Protein AF-A0A8S2SPX3-F1 (afdb_monomer)

Radius of gyration: 22.74 Å; Cα contacts (8 Å, |Δi|>4): 73; chains: 1; bounding box: 46×28×78 Å

Mean predicted aligned error: 11.63 Å

Organism: NCBI:txid392030

pLDDT: mean 77.68, std 11.37, range [49.06, 91.44]

Secondary structure (DSSP, 8-state):
-EEEEEE-TTSS-EEEEE---HHHHTTHHHHHHHHTTTS-----PPPSSPPPPSS-TT----SHHHHHHHTTTT-S--HHHHHHHHHHHHHTPPP---S-TTGGGS-------

Foldseek 3Di:
DWDDWDDDPPDRDIDTDDDDDPVPCVCVQVVVCVVVVNPDGDDDDDDPDDDDDPFDLPDDDDDPVVCVVQNPPNPPPGPVVVVVVVVCVVVVHDDPDCPDPCPPPPDPDPPPD

Structure (mmCIF, N/CA/C/O backbone):
data_AF-A0A8S2SPX3-F1
#
_entry.id   AF-A0A8S2SPX3-F1
#
loop_
_atom_site.group_PDB
_atom_site.id
_atom_site.type_symbol
_atom_site.label_atom_id
_atom_site.label_alt_id
_atom_site.label_comp_id
_atom_site.label_asym_id
_atom_site.label_entity_id
_atom_site.label_seq_id
_atom_site.pdbx_PDB_ins_code
_atom_site.Cartn_x
_atom_site.Cartn_y
_atom_site.Cartn_z
_atom_site.occupancy
_atom_site.B_iso_or_equiv
_atom_site.auth_seq_id
_atom_site.auth_comp_id
_atom_site.auth_asym_id
_atom_site.auth_atom_id
_atom_site.pdbx_PDB_model_num
ATOM 1 N N . ARG A 1 1 ? 5.704 -8.226 -5.018 1.00 82.56 1 ARG A N 1
ATOM 2 C CA . ARG A 1 1 ? 6.271 -9.566 -5.342 1.00 82.56 1 ARG A CA 1
ATOM 3 C C . ARG A 1 1 ? 6.768 -9.554 -6.781 1.00 82.56 1 ARG A C 1
ATOM 5 O O . ARG A 1 1 ? 6.034 -9.052 -7.621 1.00 82.56 1 ARG A O 1
ATOM 12 N N . VAL A 1 2 ? 7.957 -10.081 -7.078 1.00 87.12 2 VAL A N 1
ATOM 13 C CA . VAL A 1 2 ? 8.421 -10.226 -8.471 1.00 87.12 2 VAL A CA 1
ATOM 14 C C . VAL A 1 2 ? 7.750 -11.446 -9.102 1.00 87.12 2 VAL A C 1
ATOM 16 O O . VAL A 1 2 ? 7.625 -12.482 -8.450 1.00 87.12 2 VAL A O 1
ATOM 19 N N . LEU A 1 3 ? 7.233 -11.282 -10.318 1.00 86.94 3 LEU A N 1
ATOM 20 C CA . LEU A 1 3 ? 6.557 -12.333 -11.076 1.00 86.94 3 LEU A CA 1
ATOM 21 C C . LEU A 1 3 ? 7.497 -12.908 -12.130 1.00 86.94 3 LEU A C 1
ATOM 23 O O . LEU A 1 3 ? 7.729 -14.107 -12.110 1.00 86.94 3 LEU A O 1
ATOM 27 N N . ASN A 1 4 ? 8.057 -12.043 -12.980 1.00 88.62 4 ASN A N 1
ATOM 28 C CA . ASN A 1 4 ? 8.969 -12.417 -14.059 1.00 88.62 4 ASN A CA 1
ATOM 29 C C . ASN A 1 4 ? 10.125 -11.418 -14.150 1.00 88.62 4 ASN A C 1
ATOM 31 O O . ASN A 1 4 ? 9.945 -10.227 -13.877 1.00 88.62 4 ASN A O 1
ATOM 35 N N . GLU A 1 5 ? 11.276 -11.901 -14.600 1.00 90.31 5 GLU A N 1
ATOM 36 C CA . GLU A 1 5 ? 12.459 -11.106 -14.917 1.00 90.31 5 GLU A CA 1
ATOM 37 C C . GLU A 1 5 ? 12.963 -11.551 -16.290 1.00 90.31 5 GLU A C 1
ATOM 39 O O . GLU A 1 5 ? 13.487 -12.652 -16.427 1.00 90.31 5 GLU A O 1
ATOM 44 N N . ASP A 1 6 ? 12.780 -10.703 -17.302 1.00 90.81 6 ASP A N 1
ATOM 45 C CA . ASP A 1 6 ? 13.164 -10.999 -18.681 1.00 90.81 6 ASP A CA 1
ATOM 46 C C . ASP A 1 6 ? 14.257 -10.031 -19.143 1.00 90.81 6 ASP A C 1
ATOM 48 O O . ASP A 1 6 ? 14.181 -8.818 -18.921 1.00 90.81 6 ASP A O 1
ATOM 52 N N . MET A 1 7 ? 15.282 -10.547 -19.821 1.00 88.75 7 MET A N 1
ATOM 53 C CA . MET A 1 7 ? 16.286 -9.715 -20.484 1.00 88.75 7 MET A CA 1
ATOM 54 C C . MET A 1 7 ? 15.885 -9.510 -21.941 1.00 88.75 7 MET A C 1
ATOM 56 O O . MET A 1 7 ? 15.608 -10.468 -22.661 1.00 88.75 7 MET A O 1
ATOM 60 N N . LYS A 1 8 ? 15.871 -8.259 -22.403 1.00 87.44 8 LYS A N 1
ATOM 61 C CA . LYS A 1 8 ? 15.556 -7.971 -23.802 1.00 87.44 8 LYS A CA 1
ATOM 62 C C . LYS A 1 8 ? 16.780 -8.250 -24.673 1.00 87.44 8 LYS A C 1
ATOM 64 O O . LYS A 1 8 ? 17.717 -7.450 -24.696 1.00 87.44 8 LYS A O 1
ATOM 69 N N . GLU A 1 9 ? 16.748 -9.364 -25.402 1.00 82.75 9 GLU A N 1
ATOM 70 C CA . GLU A 1 9 ? 17.812 -9.773 -26.324 1.00 82.75 9 GLU A CA 1
ATOM 71 C C . GLU A 1 9 ? 18.201 -8.634 -27.283 1.00 82.75 9 GLU A C 1
ATOM 73 O O . GLU A 1 9 ? 17.351 -7.933 -27.838 1.00 82.75 9 GLU A O 1
ATOM 78 N N . GLY A 1 10 ? 19.508 -8.407 -27.435 1.00 82.81 10 GLY A N 1
ATOM 79 C CA . GLY A 1 10 ? 20.054 -7.308 -28.239 1.00 82.81 10 GLY A CA 1
ATOM 80 C C . GLY A 1 10 ? 20.156 -5.955 -27.520 1.00 82.81 10 GLY A C 1
ATOM 81 O O . GLY A 1 10 ? 20.673 -5.004 -28.100 1.00 82.81 10 GLY A O 1
ATOM 82 N N . THR A 1 11 ? 19.724 -5.851 -26.259 1.00 86.00 11 THR A N 1
ATOM 83 C CA . THR A 1 11 ? 19.933 -4.664 -25.411 1.00 86.00 11 THR A CA 1
ATOM 84 C C . THR A 1 11 ? 20.422 -5.061 -24.019 1.00 86.00 11 THR A C 1
ATOM 86 O O . THR A 1 11 ? 20.142 -6.155 -23.548 1.00 86.00 11 THR A O 1
ATOM 89 N N . SER A 1 12 ? 21.109 -4.162 -23.312 1.00 85.38 12 SER A N 1
ATOM 90 C CA . SER A 1 12 ? 21.505 -4.365 -21.907 1.00 85.38 12 SER A CA 1
ATOM 91 C C . SER A 1 12 ? 20.379 -4.019 -20.916 1.00 85.38 12 SER A C 1
ATOM 93 O O . SER A 1 12 ? 20.646 -3.538 -19.815 1.00 85.38 12 SER A O 1
ATOM 95 N N . ILE A 1 13 ? 19.117 -4.165 -21.333 1.00 88.06 13 ILE A N 1
ATOM 96 C CA . ILE A 1 13 ? 17.936 -3.746 -20.570 1.00 88.06 13 ILE A CA 1
ATOM 97 C C . ILE A 1 13 ? 17.252 -4.980 -19.981 1.00 88.06 13 ILE A C 1
ATOM 99 O O . ILE A 1 13 ? 16.935 -5.933 -20.696 1.00 88.06 13 ILE A O 1
ATOM 103 N N . PHE A 1 14 ? 16.966 -4.907 -18.684 1.00 88.88 14 PHE A N 1
ATOM 104 C CA . PHE A 1 14 ? 16.170 -5.890 -17.958 1.00 88.88 14 PHE A CA 1
ATOM 105 C C . PHE A 1 14 ? 14.748 -5.367 -17.759 1.00 88.88 14 PHE A C 1
ATOM 107 O O . PHE A 1 14 ? 14.547 -4.213 -17.374 1.00 88.88 14 PHE A O 1
ATOM 114 N N . ILE A 1 15 ? 13.761 -6.219 -18.015 1.00 89.81 15 ILE A N 1
ATOM 115 C CA . ILE A 1 15 ? 12.346 -5.950 -17.782 1.00 89.81 15 ILE A CA 1
ATOM 116 C C . ILE A 1 15 ? 11.909 -6.810 -16.601 1.00 89.81 15 ILE A C 1
ATOM 118 O O . ILE A 1 15 ? 11.807 -8.030 -16.696 1.00 89.81 15 ILE A O 1
ATOM 122 N N . VAL A 1 16 ? 11.634 -6.154 -15.477 1.00 90.19 16 VAL A N 1
ATOM 123 C CA . VAL A 1 16 ? 11.141 -6.809 -14.264 1.00 90.19 16 VAL A CA 1
ATOM 124 C C . VAL A 1 16 ? 9.641 -6.571 -14.156 1.00 90.19 16 VAL A C 1
ATOM 126 O O . VAL A 1 16 ? 9.186 -5.432 -14.037 1.00 90.19 16 VAL A O 1
ATOM 129 N N . THR A 1 17 ? 8.866 -7.650 -14.170 1.00 89.44 17 THR A N 1
ATOM 130 C CA . THR A 1 17 ? 7.419 -7.615 -13.952 1.00 89.44 17 THR A CA 1
ATOM 131 C C . THR A 1 17 ? 7.130 -7.987 -12.506 1.00 89.44 17 THR A C 1
ATOM 133 O O . THR A 1 17 ? 7.393 -9.111 -12.080 1.00 89.44 17 THR A O 1
ATOM 136 N N . ALA A 1 18 ? 6.550 -7.064 -11.741 1.00 88.75 18 ALA A N 1
ATOM 137 C CA . ALA A 1 18 ? 6.236 -7.264 -10.331 1.00 88.75 18 ALA A CA 1
ATOM 138 C C . ALA A 1 18 ? 4.806 -6.822 -9.995 1.00 88.75 18 ALA A C 1
ATOM 140 O O . ALA A 1 18 ? 4.266 -5.888 -10.585 1.00 88.75 18 ALA A O 1
ATOM 141 N N . ALA A 1 19 ? 4.196 -7.496 -9.022 1.00 87.62 19 ALA A N 1
ATOM 142 C CA . ALA A 1 19 ? 2.952 -7.074 -8.395 1.00 87.62 19 ALA A CA 1
ATOM 143 C C . ALA A 1 19 ? 3.241 -6.014 -7.321 1.00 87.62 19 ALA A C 1
ATOM 145 O O . ALA A 1 19 ? 4.062 -6.248 -6.421 1.00 87.62 19 ALA A O 1
ATOM 146 N N . LEU A 1 20 ? 2.547 -4.878 -7.426 1.00 86.44 20 LEU A N 1
ATOM 147 C CA . LEU A 1 20 ? 2.624 -3.733 -6.521 1.00 86.44 20 LEU A CA 1
ATOM 148 C C . LEU A 1 20 ? 1.203 -3.344 -6.066 1.00 86.44 20 LEU A C 1
ATOM 150 O O . LEU A 1 20 ? 0.348 -3.120 -6.928 1.00 86.44 20 LEU A O 1
ATOM 154 N N . PRO A 1 21 ? 0.931 -3.239 -4.750 1.00 86.38 21 PRO A N 1
ATOM 155 C CA . PRO A 1 21 ? -0.353 -2.756 -4.251 1.00 86.38 21 PRO A CA 1
ATOM 156 C C . PRO A 1 21 ? -0.637 -1.324 -4.714 1.00 86.38 21 PRO A C 1
ATOM 158 O O . PRO A 1 21 ? 0.206 -0.438 -4.585 1.00 86.38 21 PRO A O 1
ATOM 161 N N . VAL A 1 22 ? -1.857 -1.067 -5.196 1.00 85.00 22 VAL A N 1
ATOM 162 C CA . VAL A 1 22 ? -2.250 0.269 -5.688 1.00 85.00 22 VAL A CA 1
ATOM 163 C C . VAL A 1 22 ? -2.136 1.326 -4.589 1.00 85.00 22 VAL A C 1
ATOM 165 O O . VAL A 1 22 ? -1.680 2.435 -4.863 1.00 85.00 22 VAL A O 1
ATOM 168 N N . ALA A 1 23 ? -2.478 0.974 -3.346 1.00 83.31 23 ALA A N 1
ATOM 169 C CA . ALA A 1 23 ? -2.387 1.876 -2.197 1.00 83.31 23 ALA A CA 1
ATOM 170 C C . ALA A 1 23 ? -0.963 2.424 -1.970 1.00 83.31 23 ALA A C 1
ATOM 172 O O . ALA A 1 23 ? -0.818 3.564 -1.543 1.00 83.31 23 ALA A O 1
ATOM 173 N N . GLU A 1 24 ? 0.070 1.648 -2.310 1.00 82.75 24 GLU A N 1
ATOM 174 C CA . GLU A 1 24 ? 1.488 2.005 -2.140 1.00 82.75 24 GLU A CA 1
ATOM 175 C C . GLU A 1 24 ? 2.148 2.483 -3.445 1.00 82.75 24 GLU A C 1
ATOM 177 O O . GLU A 1 24 ? 3.307 2.884 -3.458 1.00 82.75 24 GLU A O 1
ATOM 182 N N . SER A 1 25 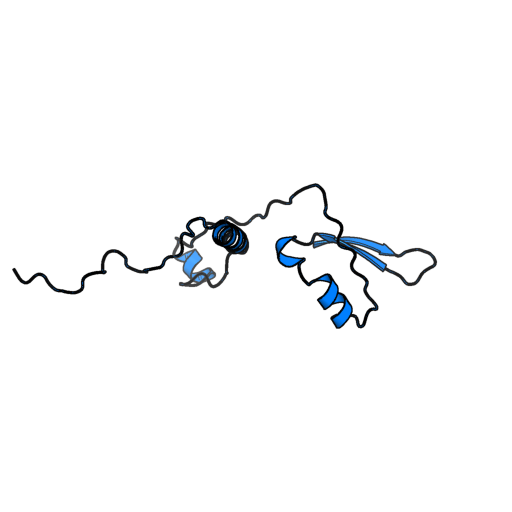? 1.421 2.450 -4.565 1.00 85.12 25 SER A N 1
ATOM 183 C CA . SER A 1 25 ? 1.952 2.816 -5.885 1.00 85.12 25 SER A CA 1
ATOM 184 C C . SER A 1 25 ? 2.060 4.327 -6.115 1.00 85.12 25 SER A C 1
ATOM 186 O O . SER A 1 25 ? 2.788 4.774 -7.006 1.00 85.12 25 SER A O 1
ATOM 188 N N . PH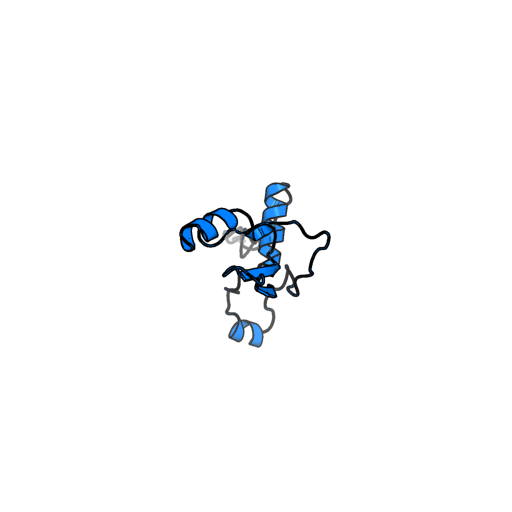E A 1 26 ? 1.356 5.129 -5.315 1.00 85.44 26 PHE A N 1
ATOM 189 C CA . PHE A 1 26 ? 1.381 6.584 -5.423 1.00 85.44 26 PHE A CA 1
ATOM 190 C C . PHE A 1 26 ? 2.773 7.114 -5.058 1.00 85.44 26 PHE A C 1
ATOM 192 O O . PHE A 1 26 ? 3.282 6.843 -3.979 1.00 85.44 26 PHE A O 1
ATOM 199 N N . GLY A 1 27 ? 3.409 7.850 -5.972 1.00 87.06 27 GLY A N 1
ATOM 200 C CA . GLY A 1 27 ? 4.768 8.378 -5.779 1.00 87.06 27 GLY A CA 1
ATOM 201 C C . GLY A 1 27 ? 5.901 7.384 -6.073 1.00 87.06 27 GLY A C 1
ATOM 202 O O . GLY A 1 27 ? 7.030 7.808 -6.312 1.00 87.06 27 GLY A O 1
ATOM 203 N N . PHE A 1 28 ? 5.609 6.081 -6.189 1.00 88.88 28 PHE A N 1
ATOM 204 C CA . PHE A 1 28 ? 6.619 5.045 -6.447 1.00 88.88 28 PHE A CA 1
ATOM 205 C C . PHE A 1 28 ? 7.456 5.322 -7.704 1.00 88.88 28 PHE A C 1
ATOM 207 O O . PHE A 1 28 ? 8.678 5.175 -7.701 1.00 88.88 28 PHE A O 1
ATOM 214 N N . ALA A 1 29 ? 6.806 5.755 -8.789 1.00 88.00 29 ALA A N 1
ATOM 215 C CA . ALA A 1 29 ? 7.488 5.998 -10.055 1.00 88.00 29 ALA A CA 1
ATOM 216 C C . ALA A 1 29 ? 8.521 7.135 -9.975 1.00 88.00 29 ALA A C 1
ATOM 218 O O . ALA A 1 29 ? 9.552 7.090 -10.644 1.00 88.00 29 ALA A O 1
ATOM 219 N N . GLU A 1 30 ? 8.248 8.155 -9.166 1.00 88.19 30 GLU A N 1
ATOM 220 C CA . GLU A 1 30 ? 9.154 9.281 -8.961 1.00 88.19 30 GLU A CA 1
ATOM 221 C C . GLU A 1 30 ? 10.305 8.897 -8.030 1.00 88.19 30 GLU A C 1
ATOM 223 O O . GLU A 1 30 ? 11.469 9.134 -8.356 1.00 88.19 30 GLU A O 1
ATOM 228 N N . GLU A 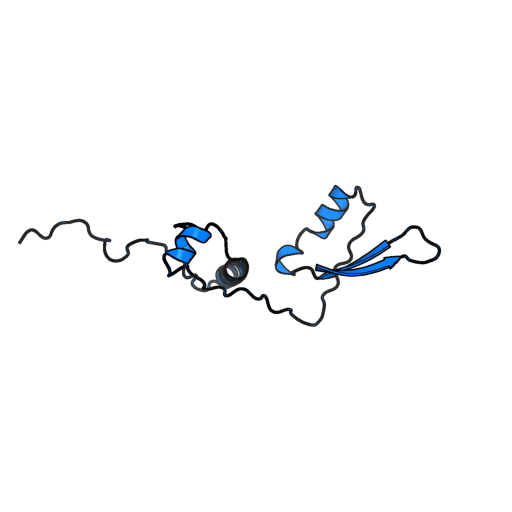1 31 ? 10.000 8.218 -6.921 1.00 90.06 31 GLU A N 1
ATOM 229 C CA . GLU A 1 31 ? 11.017 7.730 -5.990 1.00 90.06 31 GLU A CA 1
ATOM 230 C C . GLU A 1 31 ? 12.011 6.783 -6.658 1.00 90.06 31 GLU A C 1
ATOM 232 O O . GLU A 1 31 ? 13.217 6.887 -6.432 1.00 90.06 31 GLU A O 1
ATOM 237 N N . MET A 1 32 ? 11.520 5.869 -7.494 1.00 89.69 32 MET A N 1
ATOM 238 C CA . MET A 1 32 ? 12.361 4.889 -8.169 1.00 89.69 32 MET A CA 1
ATOM 239 C C . MET A 1 32 ? 13.263 5.553 -9.217 1.00 89.69 32 MET A C 1
ATOM 241 O O . MET A 1 32 ? 14.458 5.261 -9.251 1.00 89.69 32 MET A O 1
ATOM 245 N N . ARG A 1 33 ? 12.756 6.537 -9.977 1.00 88.69 33 ARG A N 1
ATOM 246 C CA . ARG A 1 33 ? 13.600 7.351 -10.870 1.00 88.69 33 ARG A CA 1
ATOM 247 C C . ARG A 1 33 ? 14.652 8.139 -10.099 1.00 88.69 33 ARG A C 1
ATOM 249 O O . ARG A 1 33 ? 15.797 8.186 -10.535 1.00 88.69 33 ARG A O 1
ATOM 256 N N . LYS A 1 34 ? 14.291 8.729 -8.955 1.00 91.44 34 LYS A N 1
ATOM 257 C CA . LYS A 1 34 ? 15.223 9.495 -8.118 1.00 91.44 34 LYS A CA 1
ATOM 258 C C . LYS A 1 34 ? 16.319 8.607 -7.523 1.00 91.44 34 LYS A C 1
ATOM 260 O O . LYS A 1 34 ? 17.481 8.992 -7.548 1.00 91.44 34 LYS A O 1
ATOM 265 N N . LYS A 1 35 ? 15.967 7.417 -7.025 1.00 90.88 35 LYS A N 1
ATOM 266 C CA . LYS A 1 35 ? 16.921 6.446 -6.458 1.00 90.88 35 LYS A CA 1
ATOM 267 C C . LYS A 1 35 ? 17.833 5.829 -7.518 1.00 90.88 35 LYS A C 1
ATOM 269 O O . LYS A 1 35 ? 19.003 5.602 -7.243 1.00 90.88 35 LYS A O 1
ATOM 274 N N . ALA A 1 36 ? 17.311 5.573 -8.715 1.00 87.81 36 ALA A N 1
ATOM 275 C CA . ALA A 1 36 ? 18.065 4.982 -9.819 1.00 87.81 36 ALA A CA 1
ATOM 276 C C . AL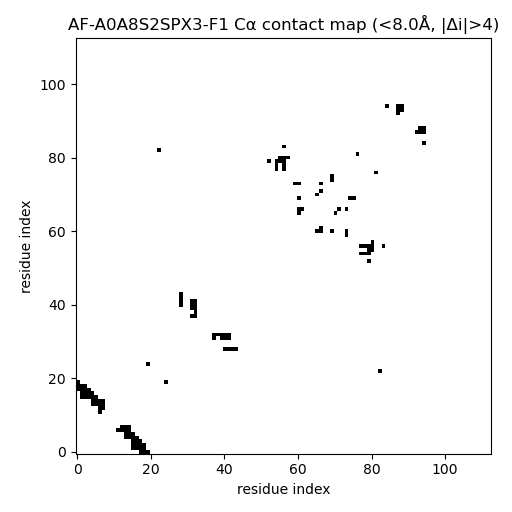A A 1 36 ? 18.725 6.024 -10.742 1.00 87.81 36 ALA A C 1
ATOM 278 O O . ALA A 1 36 ? 19.190 5.659 -11.821 1.00 87.81 36 ALA A O 1
ATOM 279 N N . SER A 1 37 ? 18.722 7.314 -10.379 1.00 86.50 37 SER A N 1
ATOM 280 C CA . SER A 1 37 ? 19.220 8.417 -11.220 1.00 86.50 37 SER A CA 1
ATOM 281 C C . SER A 1 37 ? 18.673 8.394 -12.661 1.00 86.50 37 SER A C 1
ATOM 283 O O . SER A 1 37 ? 19.366 8.757 -13.606 1.00 86.50 37 SER A O 1
ATOM 285 N N . GLY A 1 38 ? 17.432 7.930 -12.840 1.00 80.56 38 GLY A N 1
ATOM 286 C CA . GLY A 1 38 ? 16.761 7.806 -14.138 1.00 80.56 38 GLY A CA 1
ATOM 287 C C . GLY A 1 38 ? 17.092 6.551 -14.958 1.00 80.56 38 GLY A C 1
ATOM 288 O O . GLY A 1 38 ? 16.497 6.372 -16.017 1.00 80.56 38 GLY A O 1
ATOM 289 N N . LEU A 1 39 ? 17.973 5.661 -14.485 1.00 84.88 39 LEU A N 1
ATOM 290 C CA . LEU A 1 39 ? 18.320 4.413 -15.188 1.00 84.88 39 LEU A CA 1
ATOM 291 C C . LEU A 1 39 ? 17.177 3.392 -15.191 1.00 84.88 39 LEU A C 1
ATOM 293 O O . LEU A 1 39 ? 17.073 2.572 -16.099 1.00 84.88 39 LEU A O 1
ATOM 297 N N . ALA A 1 40 ? 16.313 3.449 -14.179 1.00 86.69 40 ALA A N 1
ATOM 298 C CA . ALA A 1 40 ? 15.129 2.615 -14.087 1.00 86.69 40 ALA A CA 1
ATOM 299 C C . ALA A 1 40 ? 13.881 3.441 -14.423 1.00 86.69 40 ALA A C 1
ATOM 301 O O . ALA A 1 40 ? 13.623 4.488 -13.821 1.00 86.69 40 ALA A O 1
ATOM 302 N N . SER A 1 41 ? 13.104 2.959 -15.395 1.00 86.31 41 SER A N 1
ATOM 303 C CA . SER A 1 41 ? 11.841 3.571 -15.810 1.00 86.31 41 SER A CA 1
ATOM 304 C C . SER A 1 41 ? 10.678 2.643 -15.451 1.00 86.31 41 SER A C 1
ATOM 306 O O . SER A 1 41 ? 10.431 1.666 -16.159 1.00 86.31 41 SER A O 1
ATOM 308 N N . PRO A 1 42 ? 9.964 2.906 -14.344 1.00 89.00 42 PRO A N 1
ATOM 309 C CA . PRO A 1 42 ? 8.806 2.115 -13.961 1.00 89.00 42 PRO A CA 1
ATOM 310 C C . PRO A 1 42 ? 7.606 2.484 -14.834 1.00 89.00 42 PRO A C 1
ATOM 312 O O . PRO A 1 42 ? 7.239 3.658 -14.940 1.00 89.00 42 PRO A O 1
ATOM 315 N N . GLN A 1 43 ? 6.951 1.471 -15.396 1.00 86.94 43 GLN A N 1
ATOM 316 C CA . GLN A 1 43 ? 5.650 1.610 -16.039 1.00 86.94 43 GLN A CA 1
ATOM 317 C C . GLN A 1 43 ? 4.588 0.956 -15.154 1.00 86.94 43 GLN A C 1
ATOM 319 O O . GLN A 1 43 ? 4.592 -0.254 -14.944 1.00 86.94 43 GLN A O 1
ATOM 324 N N . LEU A 1 44 ? 3.673 1.770 -14.628 1.00 86.12 44 LEU A N 1
ATOM 325 C CA . LEU A 1 44 ? 2.553 1.291 -13.824 1.00 86.12 44 LEU A CA 1
ATOM 326 C C . LEU A 1 44 ? 1.369 0.997 -14.749 1.00 86.12 44 LEU A C 1
ATOM 328 O O . LEU A 1 44 ? 0.683 1.911 -15.201 1.00 86.12 44 LEU A O 1
ATOM 332 N N . SER A 1 45 ? 1.133 -0.280 -15.041 1.00 81.44 45 SER A N 1
ATOM 333 C CA . SER A 1 45 ? -0.086 -0.746 -15.705 1.00 81.44 45 SER A CA 1
ATOM 334 C C . SER A 1 45 ? -1.007 -1.398 -14.680 1.00 81.44 45 SER A C 1
ATOM 336 O O . SER A 1 45 ? -0.607 -2.353 -14.011 1.00 81.44 45 SER A O 1
ATOM 338 N N . GLY A 1 46 ? -2.242 -0.909 -14.565 1.00 73.31 46 GLY A N 1
ATOM 339 C CA . GLY A 1 46 ? -3.250 -1.556 -13.731 1.00 73.31 46 GLY A CA 1
ATOM 340 C C . GLY A 1 46 ? -3.559 -2.954 -14.263 1.00 73.31 46 GLY A C 1
ATOM 341 O O . GLY A 1 46 ? -3.971 -3.097 -15.414 1.00 73.31 46 GLY A O 1
ATOM 342 N N . LYS A 1 47 ? -3.357 -3.985 -13.438 1.00 68.88 47 LYS A N 1
ATOM 343 C CA . LYS A 1 47 ? -3.903 -5.316 -13.724 1.00 68.88 47 LYS A CA 1
ATOM 344 C C . LYS A 1 47 ? -5.413 -5.311 -13.472 1.00 68.88 47 LYS A C 1
ATOM 346 O O . LYS A 1 47 ? -5.901 -4.600 -12.602 1.00 68.88 47 LYS A O 1
ATOM 351 N N . THR A 1 48 ? -6.146 -6.121 -14.230 1.00 65.25 48 THR A N 1
ATOM 352 C CA . THR A 1 48 ? -7.617 -6.190 -14.178 1.00 65.25 48 THR A CA 1
ATOM 353 C C . THR A 1 48 ? -8.159 -6.904 -12.932 1.00 65.25 48 THR A C 1
ATOM 355 O O . THR A 1 48 ? -9.340 -6.767 -12.628 1.00 65.25 48 THR A O 1
ATOM 358 N N . TYR A 1 49 ? -7.330 -7.663 -12.208 1.00 77.50 49 TYR A N 1
ATOM 359 C CA . TYR A 1 49 ? -7.751 -8.451 -11.046 1.00 77.50 49 TYR A CA 1
ATOM 360 C C . TYR A 1 49 ? -7.129 -7.946 -9.737 1.00 77.50 49 TYR A C 1
ATOM 362 O O . TYR A 1 49 ? -6.072 -7.314 -9.735 1.00 77.50 49 TYR A O 1
ATOM 370 N N . TRP A 1 50 ? -7.799 -8.258 -8.627 1.00 82.06 50 TRP A N 1
ATOM 371 C CA . TRP A 1 50 ? -7.355 -7.970 -7.263 1.00 82.06 50 TRP A CA 1
ATOM 372 C C . TRP A 1 50 ? -6.765 -9.231 -6.632 1.00 82.06 50 TRP A C 1
ATOM 374 O O . TRP A 1 50 ? -7.273 -10.329 -6.855 1.00 82.06 50 TRP A O 1
ATOM 384 N N . GLU A 1 51 ? -5.710 -9.074 -5.838 1.00 81.69 51 GLU A N 1
ATOM 385 C CA . GLU A 1 51 ? -5.131 -10.158 -5.040 1.00 81.69 51 GLU A CA 1
ATOM 386 C C . GLU A 1 51 ? -5.654 -10.072 -3.601 1.00 81.69 51 GLU A C 1
ATOM 388 O O . GLU A 1 51 ? -5.792 -8.979 -3.045 1.00 81.69 51 GLU A O 1
ATOM 393 N N . ILE A 1 52 ? -5.973 -11.226 -3.011 1.00 82.88 52 ILE A N 1
ATOM 394 C CA . ILE A 1 52 ? -6.443 -11.318 -1.627 1.00 82.88 52 ILE A CA 1
ATOM 395 C C . ILE A 1 52 ? -5.226 -11.228 -0.707 1.00 82.88 52 ILE A C 1
ATOM 397 O O . ILE A 1 52 ? -4.248 -11.951 -0.885 1.00 82.88 52 ILE A O 1
ATOM 401 N N . ILE A 1 53 ? -5.290 -10.334 0.276 1.00 81.44 53 ILE A N 1
ATOM 402 C CA . ILE A 1 53 ? -4.291 -10.249 1.341 1.00 81.44 53 ILE A CA 1
ATOM 403 C C . ILE A 1 53 ? -4.696 -11.258 2.421 1.00 81.44 53 ILE A C 1
ATOM 405 O O . ILE A 1 53 ? -5.801 -11.170 2.950 1.00 81.44 53 ILE A O 1
ATOM 409 N N . GLU A 1 54 ? -3.808 -12.190 2.766 1.00 78.88 54 GLU A N 1
ATOM 410 C CA . GLU A 1 54 ? -4.002 -13.189 3.833 1.00 78.88 54 GLU A CA 1
ATOM 411 C C . GLU A 1 54 ? -3.808 -12.572 5.231 1.00 78.88 54 GLU A C 1
ATOM 413 O O . GLU A 1 54 ? -3.025 -13.047 6.048 1.00 78.88 54 GLU A O 1
ATOM 418 N N . LEU A 1 55 ? -4.470 -11.447 5.496 1.00 79.31 55 LEU A N 1
ATOM 419 C CA . LEU A 1 55 ? -4.386 -10.743 6.769 1.00 79.31 55 LEU A CA 1
ATOM 420 C C . LEU A 1 55 ? -5.788 -10.283 7.162 1.00 79.31 55 LEU A C 1
ATOM 422 O O . LEU A 1 55 ? -6.415 -9.522 6.423 1.00 79.31 55 LEU A O 1
ATOM 426 N N . ASP A 1 56 ? -6.276 -10.737 8.314 1.00 80.06 56 ASP A N 1
ATOM 427 C CA . ASP A 1 56 ? -7.578 -10.315 8.830 1.00 80.06 56 ASP A CA 1
ATOM 428 C C . ASP A 1 56 ? -7.493 -8.865 9.337 1.00 80.06 56 ASP A C 1
ATOM 430 O O . ASP A 1 56 ? -6.752 -8.620 10.287 1.00 80.06 56 ASP A O 1
ATOM 434 N N . PRO A 1 57 ? -8.235 -7.894 8.766 1.00 78.75 57 PRO A N 1
ATOM 435 C CA . PRO A 1 57 ? -8.224 -6.495 9.203 1.00 78.75 57 PRO A CA 1
ATOM 436 C C . PRO A 1 57 ? -8.642 -6.261 10.665 1.00 78.75 57 PRO A C 1
ATOM 438 O O . PRO A 1 57 ? -8.374 -5.181 11.196 1.00 78.75 57 PRO A O 1
ATOM 441 N N . PHE A 1 58 ? -9.319 -7.219 11.305 1.00 75.12 58 PHE A N 1
ATOM 442 C CA . PHE A 1 58 ? -9.859 -7.085 12.664 1.00 75.12 58 PHE A CA 1
ATOM 443 C C . PHE A 1 58 ? -9.131 -7.930 13.709 1.00 75.12 58 PHE A C 1
ATOM 445 O O . PHE A 1 58 ? -9.572 -7.973 14.855 1.00 75.12 58 PHE A O 1
ATOM 452 N N . TRP A 1 59 ? -8.012 -8.557 13.347 1.00 74.69 59 TRP A N 1
ATOM 453 C CA . TRP A 1 59 ? -7.255 -9.381 14.279 1.00 74.69 59 TRP A CA 1
ATOM 454 C C . TRP A 1 59 ? -6.730 -8.558 15.469 1.00 74.69 59 TRP A C 1
ATOM 456 O O . TRP A 1 59 ? -6.046 -7.545 15.289 1.00 74.69 59 TRP A O 1
ATOM 466 N N . GLU A 1 60 ? -7.061 -9.005 16.679 1.00 70.62 60 GLU A N 1
ATOM 467 C CA . GLU A 1 60 ? -6.522 -8.523 17.953 1.00 70.62 60 GLU A CA 1
ATOM 468 C C . GLU A 1 60 ? -6.004 -9.751 18.726 1.00 70.62 60 GLU A C 1
ATOM 470 O O . GLU A 1 60 ? -6.707 -10.766 18.743 1.00 70.62 60 GLU A O 1
ATOM 475 N N . PRO A 1 61 ? -4.807 -9.700 19.347 1.00 71.44 61 PRO A N 1
ATOM 476 C CA . PRO A 1 61 ? -4.300 -10.813 20.148 1.00 71.44 61 PRO A CA 1
ATOM 477 C C . PRO A 1 61 ? -5.231 -11.047 21.342 1.00 71.44 61 PRO A C 1
ATOM 479 O O . PRO A 1 61 ? -5.607 -10.099 22.0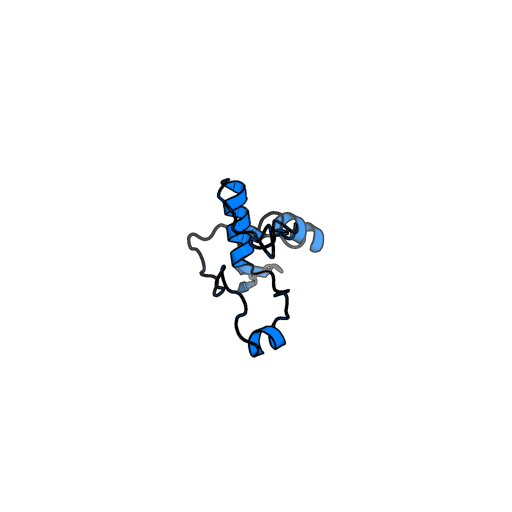37 1.00 71.44 61 PRO A O 1
ATOM 482 N N . GLN A 1 62 ? -5.632 -12.300 21.565 1.00 72.88 62 GLN A N 1
ATOM 483 C CA . GLN A 1 62 ? -6.532 -12.669 22.667 1.00 72.88 62 GLN A CA 1
ATOM 484 C C . GLN A 1 62 ? -5.877 -13.624 23.663 1.00 72.88 62 GLN A C 1
ATOM 486 O O . GLN A 1 62 ? -6.307 -13.683 24.816 1.00 72.88 62 GLN A O 1
ATOM 491 N N . THR A 1 63 ? -4.849 -14.363 23.245 1.00 77.69 63 THR A N 1
ATOM 492 C CA . THR A 1 63 ? -4.197 -15.380 24.077 1.00 77.69 63 THR A CA 1
ATOM 493 C C . THR A 1 63 ? -2.879 -14.892 24.672 1.00 77.69 63 THR A C 1
ATOM 495 O O . THR A 1 63 ? -2.167 -14.080 24.086 1.00 77.69 63 THR A O 1
ATOM 498 N N . GLU A 1 64 ? -2.534 -15.414 25.849 1.00 70.50 64 GLU A N 1
ATOM 499 C CA . GLU A 1 64 ? -1.315 -15.056 26.591 1.00 70.50 64 GLU A CA 1
ATOM 500 C C . GLU A 1 64 ? -0.032 -15.368 25.789 1.00 70.50 64 GLU A C 1
ATOM 502 O O . GLU A 1 64 ? 0.945 -14.624 25.847 1.00 70.50 64 GLU A O 1
ATOM 507 N N . GLU A 1 65 ? -0.071 -16.415 24.957 1.00 72.88 65 GLU A N 1
ATOM 508 C CA . GLU A 1 65 ? 1.007 -16.785 24.032 1.00 72.88 65 GLU A CA 1
ATOM 509 C C . GLU A 1 65 ? 1.153 -15.782 22.872 1.00 72.88 65 GLU A C 1
ATOM 511 O O . GLU A 1 65 ? 2.269 -15.394 22.520 1.00 72.88 65 GLU A O 1
ATOM 516 N N . GLU A 1 66 ? 0.041 -15.299 22.305 1.00 68.75 66 GLU A N 1
ATOM 517 C CA . GLU A 1 66 ? 0.049 -14.251 21.276 1.00 68.75 66 GLU A CA 1
ATOM 518 C C . GLU A 1 66 ? 0.539 -12.912 21.838 1.00 68.75 66 GLU A C 1
ATOM 520 O O . GLU A 1 66 ? 1.279 -12.202 21.161 1.00 68.75 66 GLU A O 1
ATOM 525 N N . PHE A 1 67 ? 0.198 -12.577 23.084 1.00 67.06 67 PHE A N 1
ATOM 526 C CA . PHE A 1 67 ? 0.726 -11.384 23.749 1.00 67.06 67 PHE A CA 1
ATOM 527 C C . PHE A 1 67 ? 2.241 -11.451 23.950 1.00 67.06 67 PHE A C 1
ATOM 529 O O . PHE A 1 67 ? 2.927 -10.443 23.776 1.00 67.06 67 PHE A O 1
ATOM 536 N N . LEU A 1 68 ? 2.786 -12.630 24.265 1.00 69.25 68 LEU A N 1
ATOM 537 C CA . LEU A 1 68 ? 4.231 -12.815 24.401 1.00 69.25 68 LEU A CA 1
ATOM 538 C C . L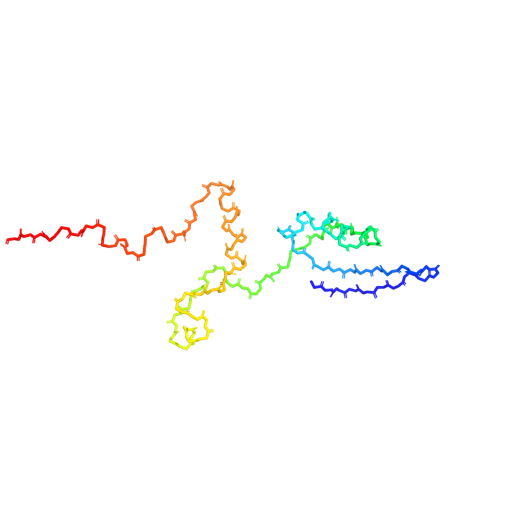EU A 1 68 ? 4.956 -12.683 23.050 1.00 69.25 68 LEU A C 1
ATOM 540 O O . LEU A 1 68 ? 6.068 -12.159 22.995 1.00 69.25 68 LEU A O 1
ATOM 544 N N . HIS A 1 69 ? 4.322 -13.130 21.962 1.00 66.44 69 HIS A N 1
ATOM 545 C CA . HIS A 1 69 ? 4.880 -13.072 20.608 1.00 66.44 69 HIS A CA 1
ATOM 546 C C . HIS A 1 69 ? 4.738 -11.705 19.920 1.00 66.44 69 HIS A C 1
ATOM 548 O O . HIS A 1 69 ? 5.648 -11.299 19.196 1.00 66.44 69 HIS A O 1
ATOM 554 N N . PHE A 1 70 ? 3.616 -11.006 20.114 1.00 62.16 70 PHE A N 1
ATOM 555 C CA . PHE A 1 70 ? 3.271 -9.770 19.396 1.00 62.16 70 PHE A CA 1
ATOM 556 C C . PHE A 1 70 ? 3.281 -8.507 20.273 1.00 62.16 70 PHE A C 1
ATOM 558 O O . PHE A 1 70 ? 3.129 -7.406 19.740 1.00 62.16 70 PHE A O 1
ATOM 565 N N . GLY A 1 71 ? 3.505 -8.654 21.583 1.00 61.00 71 GLY A N 1
ATOM 566 C CA . GLY A 1 71 ? 3.515 -7.565 22.557 1.00 61.00 71 GLY A CA 1
ATOM 567 C C . GLY A 1 71 ? 2.123 -7.191 23.082 1.00 61.00 71 GLY A C 1
ATOM 568 O O . GLY A 1 71 ? 1.094 -7.484 22.478 1.00 61.00 71 GLY A O 1
ATOM 569 N N . GLU A 1 72 ? 2.095 -6.507 24.231 1.00 54.41 72 GLU A N 1
ATOM 570 C CA . GLU A 1 72 ? 0.869 -6.054 24.922 1.00 54.41 72 GLU A CA 1
ATOM 571 C C . GLU A 1 72 ? 0.087 -5.001 24.112 1.00 54.41 72 GLU A C 1
ATOM 573 O O . GLU A 1 72 ? -1.136 -4.880 24.195 1.00 54.41 72 GLU A O 1
ATOM 578 N N . LYS A 1 73 ? 0.805 -4.262 23.265 1.00 53.56 73 LYS A N 1
ATOM 579 C CA . LYS A 1 73 ? 0.260 -3.482 22.160 1.00 53.56 73 LYS A CA 1
ATOM 580 C C . LYS A 1 73 ? 0.781 -4.163 20.914 1.00 53.56 73 LYS A C 1
ATOM 582 O O . LYS A 1 73 ? 1.990 -4.262 20.759 1.00 53.56 73 LYS A O 1
ATOM 587 N N . ALA A 1 74 ? -0.109 -4.659 20.064 1.00 54.34 74 ALA A N 1
ATOM 588 C CA . ALA A 1 74 ? 0.272 -5.209 18.773 1.00 54.34 74 ALA A CA 1
ATOM 589 C C . ALA A 1 74 ? 0.998 -4.119 17.961 1.00 54.34 74 ALA A C 1
ATOM 591 O O . ALA A 1 74 ? 0.368 -3.340 17.248 1.00 54.34 74 ALA A O 1
ATOM 592 N N . ASP A 1 75 ? 2.323 -4.039 18.092 1.00 50.00 75 ASP A N 1
ATOM 593 C CA . ASP A 1 75 ? 3.167 -3.061 17.395 1.00 50.00 75 ASP A CA 1
ATOM 594 C C . ASP A 1 75 ? 3.180 -3.321 15.877 1.00 50.00 75 ASP A C 1
ATOM 596 O O . ASP A 1 75 ? 3.608 -2.484 15.078 1.00 50.00 75 ASP A O 1
ATOM 600 N N . PHE A 1 76 ? 2.642 -4.466 15.447 1.00 58.28 76 PHE A N 1
ATOM 601 C CA . PHE A 1 76 ? 2.313 -4.72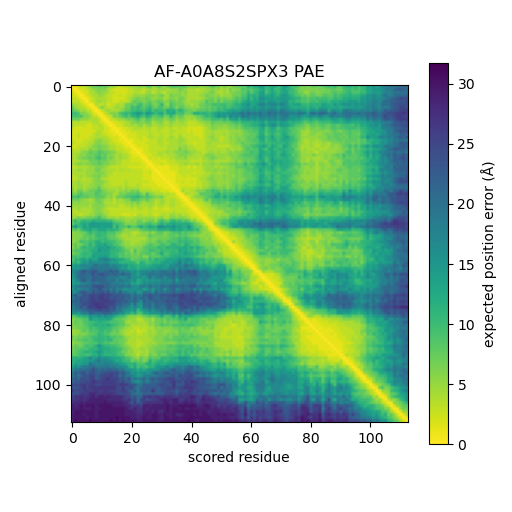9 14.056 1.00 58.28 76 PHE A CA 1
ATOM 602 C C . PHE A 1 76 ? 1.040 -3.982 13.644 1.00 58.28 76 PHE A C 1
ATOM 604 O O . PHE A 1 76 ? -0.081 -4.475 13.775 1.00 58.28 76 PHE A O 1
ATOM 611 N N . GLU A 1 77 ? 1.221 -2.791 13.065 1.00 65.06 77 GLU A N 1
ATOM 612 C CA . GLU A 1 77 ? 0.153 -2.098 12.346 1.00 65.06 77 GLU A CA 1
ATOM 613 C C . GLU A 1 77 ? -0.355 -3.000 11.208 1.00 65.06 77 GLU A C 1
ATOM 615 O O . GLU A 1 77 ? 0.324 -3.255 10.208 1.00 65.06 77 GLU A O 1
ATOM 620 N N . ASN A 1 78 ? -1.573 -3.510 11.370 1.00 77.19 78 ASN A N 1
ATOM 621 C CA . ASN A 1 78 ? -2.211 -4.367 10.388 1.00 77.19 78 ASN A CA 1
ATOM 622 C C . ASN A 1 78 ? -2.447 -3.590 9.080 1.00 77.19 78 ASN A C 1
ATOM 624 O O . ASN A 1 78 ? -3.284 -2.684 9.012 1.00 77.19 78 ASN A O 1
ATOM 628 N N . ARG A 1 79 ? -1.717 -3.963 8.020 1.00 79.19 79 ARG A N 1
ATOM 629 C CA . ARG A 1 79 ? -1.784 -3.296 6.706 1.00 79.19 79 ARG A CA 1
ATOM 630 C C . ARG A 1 79 ? -3.199 -3.285 6.129 1.00 79.19 79 ARG A C 1
ATOM 632 O O . ARG A 1 79 ? -3.621 -2.280 5.561 1.00 79.19 79 ARG A O 1
ATOM 639 N N . ALA A 1 80 ? -3.951 -4.370 6.314 1.00 82.25 80 ALA A N 1
ATOM 640 C CA . ALA A 1 80 ? -5.322 -4.468 5.829 1.00 82.25 80 ALA A CA 1
ATOM 641 C C . ALA A 1 80 ? -6.257 -3.512 6.594 1.00 82.25 80 ALA A C 1
ATOM 643 O O . ALA A 1 80 ? -7.067 -2.811 5.979 1.00 82.25 80 ALA A O 1
ATOM 644 N N . LYS A 1 81 ? -6.079 -3.394 7.919 1.00 83.31 81 LYS A N 1
ATOM 645 C CA . LYS A 1 81 ? -6.801 -2.424 8.763 1.00 83.31 81 LYS A CA 1
ATOM 646 C C . LYS A 1 81 ? -6.507 -0.982 8.350 1.00 83.31 81 LYS A C 1
ATOM 648 O O . LYS A 1 81 ? -7.429 -0.173 8.252 1.00 83.31 81 LYS A O 1
ATOM 653 N N . LYS A 1 82 ? -5.247 -0.668 8.039 1.00 84.19 82 LYS A N 1
ATOM 654 C CA . LYS A 1 82 ? -4.823 0.656 7.562 1.00 84.19 82 LYS A CA 1
ATOM 655 C C . LYS A 1 82 ? -5.510 1.042 6.255 1.00 84.19 82 LYS A C 1
ATOM 657 O O . LYS A 1 82 ? -6.172 2.076 6.200 1.00 84.19 82 LYS A O 1
ATOM 662 N N . TYR A 1 83 ? -5.447 0.177 5.239 1.00 85.62 83 TYR A N 1
ATOM 663 C CA . TYR A 1 83 ? -6.111 0.436 3.957 1.00 85.62 83 TYR A CA 1
ATOM 664 C C . TYR A 1 83 ? -7.628 0.609 4.116 1.00 85.62 83 TYR A C 1
ATOM 666 O O . TYR A 1 83 ? -8.220 1.498 3.500 1.00 85.62 83 TYR A O 1
ATOM 674 N N . MET A 1 84 ? -8.263 -0.194 4.975 1.00 83.44 84 MET A N 1
ATOM 675 C CA . MET A 1 84 ? -9.685 -0.053 5.286 1.00 83.44 84 MET A CA 1
ATOM 676 C C . MET A 1 84 ? -9.990 1.298 5.947 1.00 83.44 84 MET A C 1
ATOM 678 O O . MET A 1 84 ? -10.924 1.990 5.529 1.00 83.44 84 MET A O 1
ATOM 682 N N . ASN A 1 85 ? -9.214 1.688 6.959 1.00 86.00 85 ASN A N 1
ATOM 683 C CA . ASN A 1 85 ? -9.417 2.933 7.695 1.00 86.00 85 ASN A CA 1
ATOM 684 C C . ASN A 1 85 ? -9.207 4.160 6.803 1.00 86.00 85 ASN A C 1
ATOM 686 O O . ASN A 1 85 ? -10.020 5.082 6.849 1.00 86.00 85 ASN A O 1
ATOM 690 N N . ASP A 1 86 ? -8.204 4.151 5.926 1.00 85.81 86 ASP A N 1
ATOM 691 C CA . ASP A 1 86 ? -7.952 5.243 4.980 1.00 85.81 86 ASP A CA 1
ATOM 692 C C . ASP A 1 86 ? -9.118 5.443 4.004 1.00 85.81 86 ASP A C 1
ATOM 694 O O . ASP A 1 86 ? -9.542 6.573 3.733 1.00 85.81 86 ASP A O 1
ATOM 698 N N . VAL A 1 87 ? -9.692 4.347 3.497 1.00 86.50 87 VAL A N 1
ATOM 699 C CA . VAL A 1 87 ? -10.880 4.405 2.634 1.00 86.50 87 VAL A CA 1
ATOM 700 C C . VAL A 1 87 ? -12.094 4.903 3.416 1.00 86.50 87 VAL A C 1
ATOM 702 O O . VAL A 1 87 ? -12.818 5.768 2.918 1.00 86.50 87 VAL A O 1
ATOM 705 N N . ARG A 1 88 ? -12.309 4.414 4.643 1.00 88.00 88 ARG A N 1
ATOM 706 C CA . ARG A 1 88 ? -13.419 4.850 5.503 1.00 88.00 88 ARG A CA 1
ATOM 707 C C . ARG A 1 88 ? -13.331 6.338 5.836 1.00 88.00 88 ARG A C 1
ATOM 709 O O . ARG A 1 88 ? -14.319 7.039 5.636 1.00 88.00 88 ARG A O 1
ATOM 716 N N . ARG A 1 89 ? -12.152 6.838 6.229 1.00 87.31 89 ARG A N 1
ATOM 717 C CA . ARG A 1 89 ? -11.899 8.267 6.487 1.00 87.31 89 ARG A CA 1
ATOM 718 C C . ARG A 1 89 ? -12.197 9.115 5.254 1.00 87.31 89 ARG A C 1
ATOM 720 O O . ARG A 1 89 ? -12.924 10.097 5.354 1.00 87.31 89 ARG A O 1
ATOM 727 N N . ARG A 1 90 ? -11.728 8.698 4.072 1.00 84.88 90 ARG A N 1
ATOM 728 C CA . ARG A 1 90 ? -12.008 9.396 2.802 1.00 84.88 90 ARG A CA 1
ATOM 729 C C . ARG A 1 90 ? -13.498 9.427 2.457 1.00 84.88 90 ARG A C 1
ATOM 731 O O . ARG A 1 90 ? -13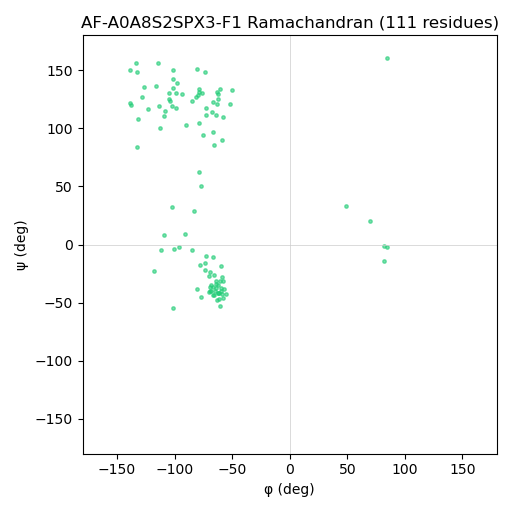.968 10.389 1.859 1.00 84.88 90 ARG A O 1
ATOM 738 N N . LYS A 1 91 ? -14.236 8.368 2.794 1.00 87.62 91 LYS A N 1
ATOM 739 C CA . LYS A 1 91 ? -15.683 8.263 2.562 1.00 87.62 91 LYS A CA 1
ATOM 740 C C . LYS A 1 91 ? -16.527 8.897 3.674 1.00 87.62 91 LYS A C 1
ATOM 742 O O . LYS A 1 91 ? -17.743 8.940 3.527 1.00 87.62 91 LYS A O 1
ATOM 747 N N . GLY A 1 92 ? -15.914 9.379 4.758 1.00 85.88 92 GLY A N 1
ATOM 748 C CA . GLY A 1 92 ? -16.629 9.915 5.921 1.00 85.88 92 GLY A CA 1
ATOM 749 C C . GLY A 1 92 ? -17.369 8.850 6.738 1.00 85.88 92 GLY A C 1
ATOM 750 O O . GLY A 1 92 ? -18.297 9.169 7.476 1.00 85.88 92 GLY A O 1
ATOM 751 N N . LEU A 1 93 ? -16.991 7.578 6.598 1.00 85.31 93 LEU A N 1
ATOM 752 C CA . LEU A 1 93 ? -17.554 6.474 7.371 1.00 85.31 93 LEU A CA 1
ATOM 753 C C . LEU A 1 93 ? -16.906 6.417 8.759 1.00 85.31 93 LEU A C 1
ATOM 755 O O . LEU A 1 93 ? -15.738 6.772 8.925 1.00 85.31 93 LEU A O 1
ATOM 759 N N . ARG A 1 94 ? -17.649 5.921 9.756 1.00 76.62 94 ARG A N 1
ATOM 760 C CA . ARG A 1 94 ? -17.107 5.728 11.108 1.00 76.62 94 ARG A CA 1
ATOM 761 C C . ARG A 1 94 ? -15.954 4.725 11.072 1.00 76.62 94 ARG A C 1
ATOM 763 O O . ARG A 1 94 ? -16.074 3.618 10.536 1.00 76.62 94 ARG A O 1
ATOM 770 N N . VAL A 1 95 ? -14.844 5.131 11.672 1.00 78.69 95 VAL A N 1
ATOM 771 C CA . VAL A 1 95 ? -13.717 4.257 11.972 1.00 78.69 95 VAL A CA 1
ATOM 772 C C . VAL A 1 95 ? -13.844 3.844 13.431 1.00 78.69 95 VAL A C 1
ATOM 774 O O . VAL A 1 95 ? -14.064 4.689 14.297 1.00 78.69 95 VAL A O 1
ATOM 777 N N . GLU A 1 96 ? -13.737 2.546 13.696 1.00 67.38 96 GLU A N 1
ATOM 778 C CA . GLU A 1 96 ? -13.710 1.985 15.049 1.00 67.38 96 GLU A CA 1
ATOM 779 C C . GLU A 1 96 ? -12.314 2.163 15.650 1.00 67.38 96 GLU A C 1
ATOM 781 O O . GLU A 1 96 ? -11.583 1.214 15.921 1.00 67.38 96 GLU A O 1
ATOM 786 N N . GLU A 1 97 ? -11.906 3.417 15.808 1.00 66.75 97 GLU A N 1
ATOM 787 C CA . GLU A 1 97 ? -10.760 3.739 16.643 1.00 66.75 97 GLU A CA 1
ATOM 788 C C . GLU A 1 97 ? -11.213 3.715 18.102 1.00 66.75 97 GLU A C 1
ATOM 790 O O . GLU A 1 97 ? -12.241 4.299 18.458 1.00 66.75 97 GLU A O 1
ATOM 795 N N . LYS A 1 98 ? -10.454 3.019 18.960 1.00 63.12 98 LYS A N 1
ATOM 796 C CA . LYS A 1 98 ? -10.622 3.092 20.416 1.00 63.12 98 LYS A CA 1
ATOM 797 C C . LYS A 1 98 ? -10.252 4.518 20.850 1.00 63.12 98 LYS A C 1
ATOM 799 O O . LYS A 1 98 ? -9.115 4.791 21.202 1.00 63.12 98 LYS A O 1
ATOM 804 N N . ILE A 1 99 ? -11.216 5.441 20.783 1.00 62.50 99 ILE A N 1
ATOM 805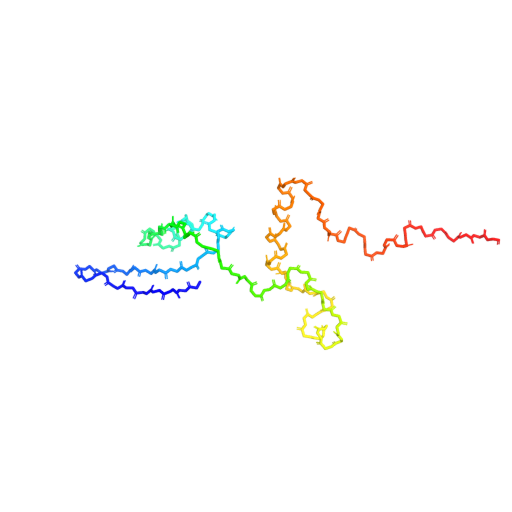 C CA . ILE A 1 99 ? -11.056 6.847 21.206 1.00 62.50 99 ILE A CA 1
ATOM 806 C C . ILE A 1 99 ? -10.908 6.934 22.737 1.00 62.50 99 ILE A C 1
ATOM 808 O O . ILE A 1 99 ? -10.333 7.886 23.256 1.00 62.50 99 ILE A O 1
ATOM 812 N N . VAL A 1 100 ? -11.411 5.933 23.471 1.00 60.94 100 VAL A N 1
ATOM 813 C CA . VAL A 1 100 ? -11.314 5.846 24.933 1.00 60.94 100 VAL A CA 1
ATOM 814 C C . VAL A 1 100 ? -11.008 4.402 25.332 1.00 60.94 100 VAL A C 1
ATOM 816 O O . VAL A 1 100 ? -11.793 3.508 25.025 1.00 60.94 100 VAL A O 1
ATOM 819 N N . GLU A 1 101 ? -9.896 4.176 26.040 1.00 60.97 101 GLU A N 1
ATOM 820 C CA . GLU A 1 101 ? -9.488 2.843 26.531 1.00 60.97 101 GLU A CA 1
ATOM 821 C C . GLU A 1 101 ? -10.480 2.267 27.560 1.00 60.97 101 GLU A C 1
ATOM 823 O O . GLU A 1 101 ? -10.718 1.062 27.604 1.00 60.97 101 GLU A O 1
ATOM 828 N N . HIS A 1 102 ? -11.133 3.130 28.347 1.00 64.56 102 HIS A N 1
ATOM 829 C CA . HIS A 1 102 ? -12.172 2.750 29.307 1.00 64.56 102 HIS A CA 1
ATOM 830 C C . HIS A 1 102 ? -13.403 3.656 29.187 1.00 64.56 102 HIS A C 1
ATOM 832 O O . HIS A 1 102 ? -13.569 4.610 29.950 1.00 64.56 102 HIS A O 1
ATOM 838 N N . ALA A 1 103 ? -14.299 3.348 28.246 1.00 62.00 103 ALA A N 1
ATOM 839 C CA . ALA A 1 103 ? -15.568 4.070 28.098 1.00 62.00 103 ALA A CA 1
ATOM 840 C C . ALA A 1 103 ? -16.441 4.019 29.373 1.00 62.00 103 ALA A C 1
ATOM 842 O O . ALA A 1 103 ? -17.190 4.952 29.655 1.00 62.00 103 ALA A O 1
ATOM 843 N N . GLU A 1 104 ? -16.302 2.970 30.186 1.00 65.50 104 GLU A N 1
ATOM 844 C CA . GLU A 1 104 ? -17.071 2.780 31.423 1.00 65.50 104 GLU A CA 1
ATOM 845 C C . GLU A 1 104 ? -16.635 3.703 32.575 1.00 65.50 104 GLU A C 1
ATOM 847 O O . GLU A 1 104 ? -17.418 3.981 33.482 1.00 65.50 104 GLU A O 1
ATOM 852 N N . LYS A 1 105 ? -15.403 4.230 32.543 1.00 65.56 105 LYS A N 1
ATOM 853 C CA . LYS A 1 105 ? -14.832 5.068 33.614 1.00 65.56 105 LYS A CA 1
ATOM 854 C C . LYS A 1 105 ? -14.840 6.562 33.272 1.00 65.56 105 LYS A C 1
ATOM 856 O O . LYS A 1 105 ? -13.972 7.305 33.717 1.00 65.56 105 LYS A O 1
ATOM 861 N N . GLN A 1 106 ? -15.828 7.039 32.514 1.00 62.91 106 GLN A N 1
ATOM 862 C CA . GLN A 1 106 ? -15.926 8.466 32.160 1.00 62.91 106 GLN A CA 1
ATOM 863 C C . GLN A 1 106 ? -16.353 9.381 33.323 1.00 62.91 106 GLN A C 1
ATOM 865 O O . GLN A 1 106 ? -16.262 10.603 33.216 1.00 62.91 106 GLN A O 1
ATOM 870 N N . ARG A 1 107 ? -16.783 8.820 34.460 1.00 63.09 107 ARG A N 1
ATOM 871 C CA . ARG A 1 107 ? -17.063 9.572 35.692 1.00 63.09 107 ARG A CA 1
ATOM 872 C C . ARG A 1 107 ? -16.230 9.029 36.854 1.00 63.09 107 ARG A C 1
ATOM 874 O O . ARG A 1 107 ? -16.431 7.901 37.284 1.00 63.09 107 ARG A O 1
ATOM 881 N N . THR A 1 108 ? -15.347 9.863 37.401 1.00 63.25 108 THR A N 1
ATOM 882 C CA . THR A 1 108 ? -14.512 9.565 38.585 1.00 63.25 108 THR A CA 1
ATOM 883 C C . THR A 1 108 ? -15.097 10.082 39.903 1.00 63.25 108 THR A C 1
ATOM 885 O O . THR A 1 108 ? -14.532 9.831 40.967 1.00 63.25 108 THR A O 1
ATOM 888 N N . HIS A 1 109 ? -16.239 10.775 39.887 1.00 60.41 109 HIS A N 1
ATOM 889 C CA . HIS A 1 109 ? -16.877 11.201 41.132 1.00 60.41 109 HIS A CA 1
ATOM 890 C C . HIS A 1 109 ? -17.503 10.003 41.852 1.00 60.41 109 HIS A C 1
ATOM 892 O O . HIS A 1 109 ? -18.507 9.447 41.400 1.00 60.41 109 HIS A O 1
ATOM 898 N N . LYS A 1 110 ? -16.923 9.633 43.002 1.00 61.44 110 LYS A N 1
ATOM 899 C CA . LYS A 1 110 ? -17.555 8.733 43.972 1.00 61.44 110 LYS A CA 1
ATOM 900 C C . LYS A 1 110 ? -18.954 9.270 44.282 1.00 61.44 110 LYS A C 1
ATOM 902 O O . LYS A 1 110 ? -19.097 10.402 44.742 1.00 61.44 110 LYS A O 1
ATOM 907 N N . LYS A 1 111 ? -19.988 8.462 44.031 1.00 58.62 111 LYS A N 1
ATOM 908 C CA . LYS A 1 111 ? -21.307 8.688 44.626 1.00 58.62 111 LYS A CA 1
ATOM 909 C C . LYS A 1 111 ? -21.146 8.467 46.128 1.00 58.62 111 LYS A C 1
ATOM 911 O O . LYS A 1 111 ? -21.143 7.325 46.574 1.00 58.62 111 LYS A O 1
ATOM 916 N N . ASN A 1 112 ? -20.968 9.544 46.884 1.00 50.31 112 ASN A N 1
ATOM 917 C CA . ASN A 1 112 ? -21.189 9.491 48.321 1.00 50.31 112 ASN A CA 1
ATOM 918 C C . ASN A 1 112 ? -22.694 9.271 48.511 1.00 50.31 112 ASN A C 1
ATOM 920 O O . ASN A 1 112 ? -23.495 10.098 48.073 1.00 50.31 112 ASN A O 1
ATOM 924 N N . LYS A 1 113 ? -23.051 8.104 49.044 1.00 49.06 113 LYS A N 1
ATOM 925 C CA . LYS A 1 113 ? -24.388 7.811 49.551 1.00 49.06 113 LYS A CA 1
ATOM 926 C C . LYS A 1 113 ? -24.403 8.110 51.041 1.00 49.06 113 LYS A C 1
ATOM 928 O O . LYS A 1 113 ? -23.355 7.850 51.673 1.00 49.06 113 LYS A O 1
#

Sequence (113 aa):
RVLNEDMKEGTSIFIVTAALPVAESFGFAEEMRKKASGLASPQLSGKTYWEIIELDPFWEPQTEEEFLHFGEKADFENRAKKYMNDVRRRKGLRVEEKIVEHAEKQRTHKKNK

Solvent-accessible surface area (backbone atoms only — not comparable to full-atom values): 7652 Å² total; per-residue (Å²): 89,81,75,49,77,47,71,44,85,97,53,100,47,75,48,74,43,60,60,73,61,71,91,68,48,72,63,41,56,57,53,45,22,64,74,44,75,57,77,46,81,76,81,92,74,86,70,98,72,85,82,85,71,98,56,71,57,80,76,69,82,84,47,76,68,46,31,72,75,47,40,95,59,65,77,70,75,54,65,53,33,50,58,51,44,55,53,28,58,75,70,71,43,89,69,94,64,81,87,54,96,59,74,88,63,80,67,83,75,77,81,83,124

InterPro domains:
  IPR035647 EF-G domain III/V-like [SSF54980] (2-89)